Protein AF-A0A812NBB2-F1 (afdb_monomer_lite)

Foldseek 3Di:
DDPPPPPPPDDDDDDADPPQLRVLLVVVCVVPVPLVVVQDPDPVSCVVCVVVVVVSVVNSLVLLQQLLVLLCVVPVVCNVQSVVCNVSVHHDPVCVVSSCVSVVHDDDDDDDPVVVVVVVPVPPDDDDDD

Sequence (130 aa):
MGHNQTSCSQADVLVIPPDGLCGWHCLVASRDVQDFLAVQRTSLGYAKAVDRLRLETHLARTLCKETCDLALERSPHQQEAIERVRCQEFFEMEDLAWIADALQISVRASCDPEALQKVSRVGAENPPRE

Structure (mmCIF, N/CA/C/O backbone):
data_AF-A0A812NBB2-F1
#
_entry.id   AF-A0A812NBB2-F1
#
loop_
_atom_site.group_PDB
_atom_site.id
_atom_site.type_symbol
_atom_site.label_atom_id
_atom_site.label_alt_id
_atom_site.label_comp_id
_atom_site.label_asym_id
_atom_site.label_entity_id
_atom_site.label_seq_id
_atom_site.pdbx_PDB_ins_code
_atom_site.Cartn_x
_atom_site.Cartn_y
_atom_site.Cartn_z
_atom_site.occupancy
_atom_site.B_iso_or_equiv
_atom_site.auth_seq_id
_atom_site.auth_comp_id
_atom_site.auth_asym_id
_atom_site.auth_atom_id
_atom_site.pdbx_PDB_model_num
ATOM 1 N N . MET A 1 1 ? -31.532 -28.374 -18.510 1.00 39.97 1 MET A N 1
ATOM 2 C CA . MET A 1 1 ? -30.633 -28.115 -17.366 1.00 39.97 1 MET A CA 1
ATOM 3 C C . MET A 1 1 ? -29.284 -27.719 -17.945 1.00 39.97 1 MET A C 1
ATOM 5 O O . MET A 1 1 ? -28.554 -28.582 -18.406 1.00 39.97 1 MET A O 1
ATOM 9 N N . GLY A 1 2 ? -29.036 -26.415 -18.089 1.00 40.66 2 GLY A N 1
ATOM 10 C CA . GLY A 1 2 ? -27.797 -25.894 -18.672 1.00 40.66 2 GLY A CA 1
ATOM 11 C C . GLY A 1 2 ? -26.728 -25.788 -17.594 1.00 40.66 2 GLY A C 1
ATOM 12 O O . GLY A 1 2 ? -26.936 -25.110 -16.592 1.00 40.66 2 GLY A O 1
ATOM 13 N N . HIS A 1 3 ? -25.613 -26.488 -17.776 1.00 42.72 3 HIS A N 1
ATOM 14 C CA . HIS A 1 3 ? -24.444 -26.347 -16.921 1.00 42.72 3 HIS A CA 1
ATOM 15 C C . HIS A 1 3 ? -23.794 -24.999 -17.254 1.00 42.72 3 HIS A C 1
ATOM 17 O O . HIS A 1 3 ? -23.141 -24.867 -18.288 1.00 42.72 3 HIS A O 1
ATOM 23 N N . ASN A 1 4 ? -24.002 -23.994 -16.400 1.00 47.06 4 ASN A N 1
ATOM 24 C CA . ASN A 1 4 ? -23.226 -22.759 -16.438 1.00 47.06 4 ASN A CA 1
ATOM 25 C C . ASN A 1 4 ? -21.780 -23.104 -16.075 1.00 47.06 4 ASN A C 1
ATOM 27 O O . ASN A 1 4 ? -21.437 -23.247 -14.903 1.00 47.06 4 ASN A O 1
ATOM 31 N N . GLN A 1 5 ? -20.940 -23.267 -17.094 1.00 44.69 5 GLN A N 1
ATOM 32 C CA . GLN A 1 5 ? -19.495 -23.246 -16.934 1.00 44.69 5 GLN A CA 1
ATOM 33 C C . GLN A 1 5 ? -19.117 -21.822 -16.524 1.00 44.69 5 GLN A C 1
ATOM 35 O O . GLN A 1 5 ? -19.041 -20.922 -17.355 1.00 44.69 5 GLN A O 1
ATOM 40 N N . THR A 1 6 ? -18.928 -21.596 -15.227 1.00 48.97 6 THR A N 1
ATOM 41 C CA . THR A 1 6 ? -18.184 -20.434 -14.745 1.00 48.97 6 THR A CA 1
ATOM 42 C C . THR A 1 6 ? -16.784 -20.535 -15.330 1.00 48.97 6 THR A C 1
ATOM 44 O O . THR A 1 6 ? -16.003 -21.389 -14.905 1.00 48.97 6 THR A O 1
ATOM 47 N N . SER A 1 7 ? -16.477 -19.717 -16.339 1.00 49.09 7 SER A N 1
ATOM 48 C CA . SER A 1 7 ? -15.110 -19.579 -16.825 1.00 49.09 7 SER A CA 1
ATOM 49 C C . SER A 1 7 ? -14.259 -19.146 -15.639 1.00 49.09 7 SER A C 1
ATOM 51 O O . SER A 1 7 ? -14.458 -18.057 -15.100 1.00 49.09 7 SER A O 1
ATOM 53 N N . CYS A 1 8 ? -13.352 -20.012 -15.199 1.00 50.69 8 CYS A N 1
ATOM 54 C CA . CYS A 1 8 ? -12.318 -19.623 -14.260 1.00 50.69 8 CYS A CA 1
ATOM 55 C C . CYS A 1 8 ? -11.457 -18.592 -14.994 1.00 50.69 8 CYS A C 1
ATOM 57 O O . CYS A 1 8 ? -10.688 -18.946 -15.886 1.00 50.69 8 CYS A O 1
ATOM 59 N N . SER A 1 9 ? -11.687 -17.310 -14.715 1.00 60.00 9 SER A N 1
ATOM 60 C CA . SER A 1 9 ? -10.856 -16.220 -15.208 1.00 60.00 9 SER A CA 1
ATOM 61 C C . SER A 1 9 ? -9.420 -16.514 -14.787 1.00 60.00 9 SER A C 1
ATOM 63 O O . SER A 1 9 ? -9.146 -16.668 -13.596 1.00 60.00 9 SER A O 1
ATOM 65 N N . GLN A 1 10 ? -8.533 -16.666 -15.768 1.00 63.22 10 GLN A N 1
ATOM 66 C CA . GLN A 1 10 ? -7.112 -16.892 -15.544 1.00 63.22 10 GLN A CA 1
ATOM 67 C C . GLN A 1 10 ? -6.575 -15.752 -14.672 1.00 63.22 10 GLN A C 1
ATOM 69 O O . GLN A 1 10 ? -6.729 -14.585 -15.018 1.00 63.22 10 GLN A O 1
ATOM 74 N N . ALA A 1 11 ? -6.021 -16.089 -13.507 1.00 68.12 11 ALA A N 1
ATOM 75 C CA . ALA A 1 11 ? -5.417 -15.103 -12.626 1.00 68.12 11 ALA A CA 1
ATOM 76 C C . ALA A 1 11 ? -4.041 -14.720 -13.180 1.00 68.12 11 ALA A C 1
ATOM 78 O O . ALA A 1 11 ? -3.189 -15.592 -13.370 1.00 68.12 11 ALA A O 1
ATOM 79 N N . ASP A 1 12 ? -3.826 -13.431 -13.428 1.00 77.81 12 ASP A N 1
ATOM 80 C CA . ASP A 1 12 ? -2.503 -12.913 -13.758 1.00 77.81 12 ASP A CA 1
ATOM 81 C C . ASP A 1 12 ? -1.611 -12.964 -12.513 1.00 77.81 12 ASP A C 1
ATOM 83 O O . ASP A 1 12 ? -1.974 -12.479 -11.439 1.00 77.81 12 ASP A O 1
ATOM 87 N N . VAL A 1 13 ? -0.431 -13.571 -12.651 1.00 84.00 13 VAL A N 1
ATOM 88 C CA . VAL A 1 13 ? 0.568 -13.630 -11.579 1.00 84.00 13 VAL A CA 1
ATOM 89 C C . VAL A 1 13 ? 1.547 -12.479 -11.768 1.00 84.00 13 VAL A C 1
ATOM 91 O O . VAL A 1 13 ? 2.273 -12.425 -12.760 1.00 84.00 13 VAL A O 1
ATOM 94 N N . LEU A 1 14 ? 1.579 -11.567 -10.797 1.00 86.56 14 LEU A N 1
ATOM 95 C CA . LEU A 1 14 ? 2.471 -10.410 -10.794 1.00 86.56 14 LEU A CA 1
ATOM 96 C C . LEU A 1 14 ? 3.632 -10.632 -9.826 1.00 86.56 14 LEU A C 1
ATOM 98 O O . LEU A 1 14 ? 3.438 -11.065 -8.692 1.00 86.56 14 LEU A O 1
ATOM 102 N N . VAL A 1 15 ? 4.843 -10.286 -10.263 1.00 88.81 15 VAL A N 1
ATOM 103 C CA . VAL A 1 15 ? 6.028 -10.272 -9.398 1.00 88.81 15 VAL A CA 1
ATOM 104 C C . VAL A 1 15 ? 6.217 -8.863 -8.853 1.00 88.81 15 VAL A C 1
ATOM 106 O O . VAL A 1 15 ? 6.467 -7.925 -9.611 1.00 88.81 15 VAL A O 1
ATOM 109 N N . ILE A 1 16 ? 6.116 -8.730 -7.533 1.00 89.56 16 ILE A N 1
ATOM 110 C CA . ILE A 1 16 ? 6.292 -7.468 -6.813 1.00 89.56 16 ILE A CA 1
ATOM 111 C C . ILE A 1 16 ? 7.697 -7.435 -6.191 1.00 89.56 16 ILE A C 1
ATOM 113 O O . ILE A 1 16 ? 8.116 -8.432 -5.596 1.00 89.56 16 ILE A O 1
ATOM 117 N N . PRO A 1 17 ? 8.456 -6.332 -6.327 1.00 86.12 17 PRO A N 1
ATOM 118 C CA . PRO A 1 17 ? 9.784 -6.227 -5.731 1.00 86.12 17 PRO A CA 1
ATOM 119 C C . PRO A 1 17 ? 9.711 -6.250 -4.192 1.00 86.12 17 PRO A C 1
ATOM 121 O O . PRO A 1 17 ? 8.841 -5.594 -3.625 1.00 86.12 17 PRO A O 1
ATOM 124 N N . PRO A 1 18 ? 10.627 -6.949 -3.495 1.00 88.00 18 PRO A N 1
ATOM 125 C CA . PRO A 1 18 ? 10.673 -6.990 -2.032 1.00 88.00 18 PRO A CA 1
ATOM 126 C C . PRO A 1 18 ? 11.394 -5.752 -1.464 1.00 88.00 18 PRO A C 1
ATOM 128 O O . PRO A 1 18 ? 12.432 -5.864 -0.821 1.00 88.00 18 PRO A O 1
ATOM 131 N N . ASP A 1 19 ? 10.876 -4.557 -1.745 1.00 88.62 19 ASP A N 1
ATOM 132 C CA . ASP A 1 19 ? 11.504 -3.263 -1.427 1.00 88.62 19 ASP A CA 1
ATOM 133 C C . ASP A 1 19 ? 11.055 -2.650 -0.085 1.00 88.62 19 ASP A C 1
ATOM 135 O O . ASP A 1 19 ? 11.341 -1.489 0.197 1.00 88.62 19 ASP A O 1
ATOM 139 N N . GLY A 1 20 ? 10.342 -3.421 0.738 1.00 88.19 20 GLY A N 1
ATOM 140 C CA . GLY A 1 20 ? 9.716 -2.950 1.977 1.00 88.19 20 GLY A CA 1
ATOM 141 C C . GLY A 1 20 ? 8.329 -2.333 1.776 1.00 88.19 20 GLY A C 1
ATOM 142 O O . GLY A 1 20 ? 7.564 -2.274 2.725 1.00 88.19 20 GLY A O 1
ATOM 143 N N . LEU A 1 21 ? 7.941 -1.972 0.550 1.00 94.94 21 LEU A N 1
ATOM 144 C CA . LEU A 1 21 ? 6.595 -1.484 0.221 1.00 94.94 21 LEU A CA 1
ATOM 145 C C . LEU A 1 21 ? 5.769 -2.526 -0.544 1.00 94.94 21 LEU A C 1
ATOM 147 O O . LEU A 1 21 ? 4.660 -2.233 -0.989 1.00 94.94 21 LEU A O 1
ATOM 151 N N . CYS A 1 22 ? 6.283 -3.750 -0.692 1.00 93.00 22 CYS A N 1
ATOM 152 C CA . CYS A 1 22 ? 5.695 -4.797 -1.525 1.00 93.00 22 CYS A CA 1
ATOM 153 C C . CYS A 1 22 ? 4.208 -5.054 -1.234 1.00 93.00 22 CYS A C 1
ATOM 155 O O . CYS A 1 22 ? 3.421 -5.176 -2.168 1.00 93.00 22 CYS A O 1
ATOM 157 N N . GLY A 1 23 ? 3.794 -5.056 0.036 1.00 95.00 23 GLY A N 1
ATOM 158 C CA . GLY A 1 23 ? 2.387 -5.204 0.413 1.00 95.00 23 GLY A CA 1
ATOM 159 C C . GLY A 1 23 ? 1.496 -4.092 -0.154 1.00 95.00 23 GLY A C 1
ATOM 160 O O . GLY A 1 23 ? 0.429 -4.366 -0.702 1.00 95.00 23 GLY A O 1
ATOM 161 N N . TRP A 1 24 ? 1.952 -2.841 -0.100 1.00 96.75 24 TRP A N 1
ATOM 162 C CA . TRP A 1 24 ? 1.230 -1.699 -0.665 1.00 96.75 24 TRP A CA 1
ATOM 163 C C . TRP A 1 24 ? 1.262 -1.691 -2.188 1.00 96.75 24 TRP A C 1
ATOM 165 O O . TRP A 1 24 ? 0.239 -1.410 -2.808 1.00 96.75 24 TRP A O 1
ATOM 175 N N . HIS A 1 25 ? 2.386 -2.070 -2.800 1.00 95.62 25 HIS A N 1
ATOM 176 C CA . HIS A 1 25 ? 2.478 -2.243 -4.251 1.00 95.62 25 HIS A CA 1
ATOM 177 C C . HIS A 1 25 ? 1.470 -3.277 -4.758 1.00 95.62 25 HIS A C 1
ATOM 179 O O . HIS A 1 25 ? 0.813 -3.020 -5.763 1.00 95.62 25 HIS A O 1
ATOM 185 N N . CYS A 1 26 ? 1.267 -4.395 -4.045 1.00 94.44 26 CYS A N 1
ATOM 186 C CA . CYS A 1 26 ? 0.210 -5.365 -4.364 1.00 94.44 26 CYS A CA 1
ATOM 187 C C . CYS A 1 26 ? -1.182 -4.712 -4.377 1.00 94.44 26 CYS A C 1
ATOM 189 O O . CYS A 1 26 ? -1.984 -4.959 -5.278 1.00 94.44 26 CYS A O 1
ATOM 191 N N . LEU A 1 27 ? -1.479 -3.884 -3.371 1.00 95.19 27 LEU A N 1
ATOM 192 C CA . LEU A 1 27 ? -2.780 -3.227 -3.227 1.00 95.19 27 LEU A CA 1
ATOM 193 C C . LEU A 1 27 ? -2.995 -2.106 -4.252 1.00 95.19 27 LEU A C 1
ATOM 195 O O . LEU A 1 27 ? -4.123 -1.901 -4.690 1.00 95.19 27 LEU A O 1
ATOM 199 N N . VAL A 1 28 ? -1.940 -1.403 -4.666 1.00 94.62 28 VAL A N 1
ATOM 200 C CA . VAL A 1 28 ? -2.002 -0.431 -5.768 1.00 94.62 28 VAL A CA 1
ATOM 201 C C . VAL A 1 28 ? -2.200 -1.157 -7.099 1.00 94.62 28 VAL A C 1
ATOM 203 O O . VAL A 1 28 ? -3.108 -0.812 -7.852 1.00 94.62 28 VAL A O 1
ATOM 206 N N . ALA A 1 29 ? -1.411 -2.203 -7.363 1.00 93.00 29 ALA A N 1
ATOM 207 C CA . ALA A 1 29 ? -1.488 -2.984 -8.595 1.00 93.00 29 ALA A CA 1
ATOM 208 C C . ALA A 1 29 ? -2.858 -3.649 -8.788 1.00 93.00 29 ALA A C 1
ATOM 210 O O . ALA A 1 29 ? -3.323 -3.772 -9.914 1.00 93.00 29 ALA A O 1
ATOM 211 N N . SER A 1 30 ? -3.539 -4.046 -7.707 1.00 91.31 30 SER A N 1
ATOM 212 C CA . SER A 1 30 ? -4.877 -4.646 -7.808 1.00 91.31 30 SER A CA 1
ATOM 213 C C . SER A 1 30 ? -5.957 -3.668 -8.289 1.00 91.31 30 SER A C 1
ATOM 215 O O . SER A 1 30 ? -6.989 -4.113 -8.790 1.00 91.31 30 SER A O 1
ATOM 217 N N . ARG A 1 31 ? -5.725 -2.350 -8.178 1.00 89.88 31 ARG A N 1
ATOM 218 C CA . ARG A 1 31 ? -6.636 -1.308 -8.685 1.00 89.88 31 ARG A CA 1
ATOM 219 C C . ARG A 1 31 ? -6.486 -1.086 -10.189 1.00 89.88 31 ARG A C 1
ATOM 221 O O . ARG A 1 31 ? -7.474 -0.774 -10.845 1.00 89.88 31 ARG A O 1
ATOM 228 N N . ASP A 1 32 ? -5.275 -1.255 -10.718 1.00 88.94 32 ASP A N 1
ATOM 229 C CA . ASP A 1 32 ? -4.985 -1.179 -12.150 1.00 88.94 32 ASP A CA 1
ATOM 230 C C . ASP A 1 32 ? -3.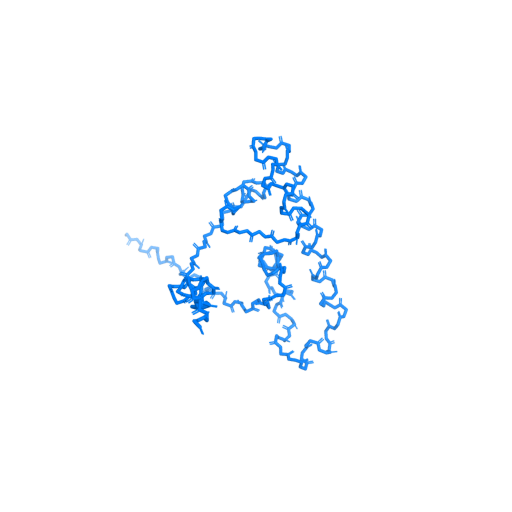816 -2.106 -12.525 1.00 88.94 32 ASP A C 1
ATOM 232 O O . ASP A 1 32 ? -2.638 -1.735 -12.535 1.00 88.94 32 ASP A O 1
ATOM 236 N N . VAL A 1 33 ? -4.163 -3.357 -12.830 1.00 89.56 33 VAL A N 1
ATOM 237 C CA . VAL A 1 33 ? -3.188 -4.404 -13.167 1.00 89.56 33 VAL A CA 1
ATOM 238 C C . VAL A 1 33 ? -2.463 -4.089 -14.476 1.00 89.56 33 VAL A C 1
ATOM 240 O O . VAL A 1 33 ? -1.274 -4.380 -14.609 1.00 89.56 33 VAL A O 1
ATOM 243 N N . GLN A 1 34 ? -3.156 -3.487 -15.446 1.00 88.62 34 GLN A N 1
ATOM 244 C CA . GLN A 1 34 ? -2.586 -3.201 -16.764 1.00 88.62 34 GLN A CA 1
ATOM 245 C C . GLN A 1 34 ? -1.525 -2.104 -16.671 1.00 88.62 34 GLN A C 1
ATOM 247 O O . GLN A 1 34 ? -0.444 -2.223 -17.251 1.00 88.62 34 GLN A O 1
ATOM 252 N N . ASP A 1 35 ? -1.803 -1.073 -15.876 1.00 87.19 35 ASP A N 1
ATOM 253 C CA . ASP A 1 35 ? -0.871 0.009 -15.580 1.00 87.19 35 ASP A CA 1
ATOM 254 C C . ASP A 1 35 ? 0.394 -0.514 -14.872 1.00 87.19 35 ASP A C 1
ATOM 256 O O . ASP A 1 35 ? 1.516 -0.119 -15.214 1.00 87.19 35 ASP A O 1
ATOM 260 N N . PHE A 1 36 ? 0.243 -1.483 -13.962 1.00 88.19 36 PHE A N 1
ATOM 261 C CA . PHE A 1 36 ? 1.374 -2.137 -13.299 1.00 88.19 36 PHE A CA 1
ATOM 262 C C . PHE A 1 36 ? 2.201 -3.028 -14.246 1.00 88.19 36 PHE A C 1
ATOM 264 O O . PHE A 1 36 ? 3.434 -3.057 -14.154 1.00 88.19 36 PHE A O 1
ATOM 271 N N . LEU A 1 37 ? 1.550 -3.747 -15.167 1.00 88.81 37 LEU A N 1
ATOM 272 C CA . LEU A 1 37 ? 2.193 -4.623 -16.159 1.00 88.81 37 LEU A CA 1
ATOM 273 C C . LEU A 1 37 ? 2.991 -3.861 -17.225 1.00 88.81 37 LEU A C 1
ATOM 275 O O . LEU A 1 37 ? 3.907 -4.427 -17.824 1.00 88.81 37 LEU A O 1
ATOM 279 N N . ALA A 1 38 ? 2.689 -2.579 -17.444 1.00 87.94 38 ALA A N 1
ATOM 280 C CA . ALA A 1 38 ? 3.405 -1.740 -18.403 1.00 87.94 38 ALA A CA 1
ATOM 281 C C . ALA A 1 38 ? 4.901 -1.572 -18.063 1.00 87.94 38 ALA A C 1
ATOM 283 O O . ALA A 1 38 ? 5.716 -1.284 -18.944 1.00 87.94 38 ALA A O 1
ATOM 284 N N . VAL A 1 39 ? 5.285 -1.770 -16.797 1.00 88.50 39 VAL A N 1
ATOM 285 C CA . VAL A 1 39 ? 6.683 -1.725 -16.359 1.00 88.50 39 VAL A CA 1
ATOM 286 C C . VAL A 1 39 ? 7.293 -3.122 -16.399 1.00 88.50 39 VAL A C 1
ATOM 288 O O . VAL A 1 39 ? 6.945 -4.009 -15.620 1.00 88.50 39 VAL A O 1
ATOM 291 N N . GLN A 1 40 ? 8.295 -3.303 -17.258 1.00 88.94 40 GLN A N 1
ATOM 292 C CA . GLN A 1 40 ? 9.075 -4.535 -17.285 1.00 88.94 40 GLN A CA 1
ATOM 293 C C . GLN A 1 40 ? 9.877 -4.680 -15.978 1.00 88.94 40 GLN A C 1
ATOM 295 O O . GLN A 1 40 ? 10.812 -3.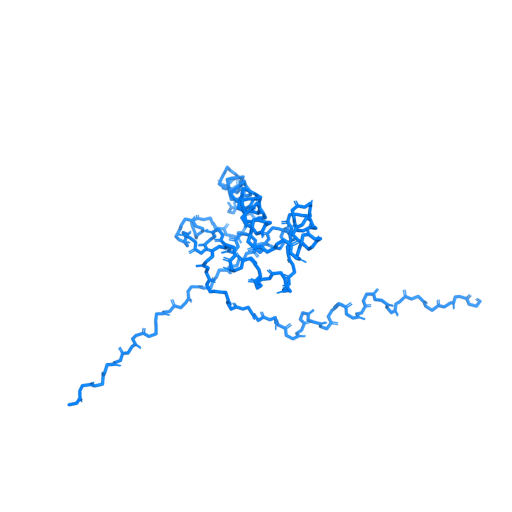918 -15.729 1.00 88.94 40 GLN A O 1
ATOM 300 N N . ARG A 1 41 ? 9.552 -5.691 -15.162 1.00 89.12 41 ARG A N 1
ATOM 301 C CA . ARG A 1 41 ? 10.160 -5.956 -13.841 1.00 89.12 41 ARG A CA 1
ATOM 302 C C . ARG A 1 41 ? 11.559 -6.592 -13.940 1.00 89.12 41 ARG A C 1
ATOM 304 O O . ARG A 1 41 ? 11.818 -7.678 -13.437 1.00 89.12 41 ARG A O 1
ATOM 311 N N . THR A 1 42 ? 12.463 -5.914 -14.646 1.00 88.44 42 THR A N 1
ATOM 312 C CA . THR A 1 42 ? 13.881 -6.275 -14.832 1.00 88.44 42 THR A CA 1
ATOM 313 C C . THR A 1 42 ? 14.755 -5.055 -14.556 1.00 88.44 42 THR A C 1
ATOM 315 O O . THR A 1 42 ? 14.276 -3.928 -14.657 1.00 88.44 42 THR A O 1
ATOM 318 N N . SER A 1 43 ? 16.051 -5.239 -14.289 1.00 86.75 43 SER A N 1
ATOM 319 C CA . SER A 1 43 ? 16.968 -4.115 -14.035 1.00 86.75 43 SER A CA 1
ATOM 320 C C . SER A 1 43 ? 16.971 -3.074 -15.165 1.00 86.75 43 SER A C 1
ATOM 322 O O . SER A 1 43 ? 16.953 -1.874 -14.900 1.00 86.75 43 SER A O 1
ATOM 324 N N . LEU A 1 44 ? 16.935 -3.516 -16.430 1.00 89.56 44 LEU A N 1
ATOM 325 C CA . LEU A 1 44 ? 16.864 -2.614 -17.584 1.00 89.56 44 LEU A CA 1
ATOM 326 C C . LEU A 1 44 ? 15.493 -1.939 -17.710 1.00 89.56 44 LEU A C 1
ATOM 328 O O . LEU A 1 44 ? 15.420 -0.758 -18.044 1.00 89.56 44 LEU A O 1
ATOM 332 N N . GLY A 1 45 ? 14.411 -2.675 -17.450 1.00 88.88 45 GLY A N 1
ATOM 333 C CA . GLY A 1 45 ? 13.060 -2.119 -17.457 1.00 88.88 45 GLY A CA 1
ATOM 334 C C . GLY A 1 45 ? 12.884 -1.026 -16.404 1.00 88.88 45 GLY A C 1
ATOM 335 O O . GLY A 1 45 ? 12.374 0.047 -16.714 1.00 88.88 45 GLY A O 1
ATOM 336 N N . TYR A 1 46 ? 13.425 -1.236 -15.203 1.00 89.75 46 TYR A N 1
ATOM 337 C CA . TYR A 1 46 ? 13.438 -0.233 -14.141 1.00 89.75 46 TYR A CA 1
ATOM 338 C C . TYR A 1 46 ? 14.221 1.023 -14.516 1.00 89.75 46 TYR A C 1
ATOM 340 O O . TYR A 1 46 ? 13.728 2.131 -14.314 1.00 89.75 46 TYR A O 1
ATOM 348 N N . ALA A 1 47 ? 15.390 0.870 -15.143 1.00 90.25 47 ALA A N 1
ATOM 349 C CA . ALA A 1 47 ? 16.173 2.009 -15.619 1.00 90.25 47 ALA A CA 1
ATOM 350 C C . ALA A 1 47 ? 15.433 2.850 -16.679 1.00 90.25 47 ALA A C 1
ATOM 352 O O . ALA A 1 47 ? 15.669 4.051 -16.782 1.00 90.25 47 ALA A O 1
ATOM 353 N N . LYS A 1 48 ? 14.523 2.243 -17.453 1.00 92.38 48 LYS A N 1
ATOM 354 C CA . LYS A 1 48 ? 13.697 2.939 -18.455 1.00 92.38 48 LYS A CA 1
ATOM 355 C C . LYS A 1 48 ? 12.425 3.564 -17.877 1.00 92.38 48 LYS A C 1
ATOM 357 O O . LYS A 1 48 ? 11.869 4.463 -18.496 1.00 92.38 48 LYS A O 1
ATOM 362 N N . ALA A 1 49 ? 11.967 3.097 -16.718 1.00 91.50 49 ALA A N 1
ATOM 363 C CA . ALA A 1 49 ? 10.675 3.446 -16.133 1.00 91.50 49 ALA A CA 1
ATOM 364 C C . ALA A 1 49 ? 10.802 4.256 -14.829 1.00 91.50 49 ALA A C 1
ATOM 366 O O . ALA A 1 49 ? 9.918 4.195 -13.981 1.00 91.50 49 ALA A O 1
ATOM 367 N N . VAL A 1 50 ? 11.890 5.011 -14.643 1.00 92.69 50 VAL A N 1
ATOM 368 C CA . VAL A 1 50 ? 12.214 5.691 -13.371 1.00 92.69 50 VAL A CA 1
ATOM 369 C C . VAL A 1 50 ? 11.066 6.556 -12.846 1.00 92.69 50 VAL A C 1
ATOM 371 O O . VAL A 1 50 ? 10.709 6.446 -11.675 1.00 92.69 50 VAL A O 1
ATOM 374 N N . ASP A 1 51 ? 10.463 7.391 -13.691 1.00 92.94 51 ASP A N 1
ATOM 375 C CA . ASP A 1 51 ? 9.371 8.274 -13.259 1.00 92.94 51 ASP A CA 1
ATOM 376 C C . ASP A 1 51 ? 8.114 7.493 -12.888 1.00 92.94 51 ASP A C 1
ATOM 378 O O . ASP A 1 51 ? 7.412 7.840 -11.938 1.00 92.94 51 ASP A O 1
ATOM 382 N N . ARG A 1 52 ? 7.874 6.379 -13.580 1.00 91.62 52 ARG A N 1
ATOM 383 C CA . ARG A 1 52 ? 6.773 5.484 -13.255 1.00 91.62 52 ARG A CA 1
ATOM 384 C C . ARG A 1 52 ? 7.002 4.766 -11.930 1.00 91.62 52 ARG A C 1
ATOM 386 O O . ARG A 1 52 ? 6.092 4.724 -11.114 1.00 91.62 52 ARG A O 1
ATOM 393 N N . LEU A 1 53 ? 8.213 4.282 -11.670 1.00 92.19 53 LEU A N 1
ATOM 394 C CA . LEU A 1 53 ? 8.562 3.678 -10.383 1.00 92.19 53 LEU A CA 1
ATOM 395 C C . LEU A 1 53 ? 8.423 4.682 -9.231 1.00 92.19 53 LEU A C 1
ATOM 397 O O . LEU A 1 53 ? 7.908 4.337 -8.174 1.00 92.19 53 LEU A O 1
ATOM 401 N N . ARG A 1 54 ? 8.817 5.945 -9.442 1.00 93.38 54 ARG A N 1
ATOM 402 C CA . ARG A 1 54 ? 8.593 7.018 -8.458 1.00 93.38 54 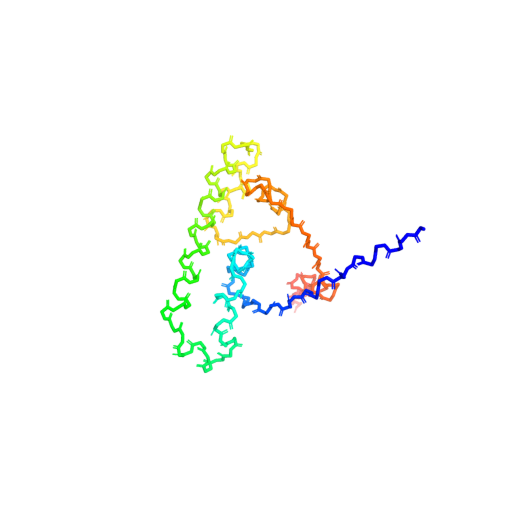ARG A CA 1
ATOM 403 C C . ARG A 1 54 ? 7.109 7.232 -8.177 1.00 93.38 54 ARG A C 1
ATOM 405 O O . ARG A 1 54 ? 6.739 7.413 -7.019 1.00 93.38 54 ARG A O 1
ATOM 412 N N . LEU A 1 55 ? 6.274 7.208 -9.217 1.00 93.50 55 LEU A N 1
ATOM 413 C CA . LEU A 1 55 ? 4.824 7.293 -9.069 1.00 93.50 55 LEU A CA 1
ATOM 414 C C . LEU A 1 55 ? 4.271 6.084 -8.302 1.00 93.50 55 LEU A C 1
ATOM 416 O O . LEU A 1 55 ? 3.500 6.285 -7.373 1.00 93.50 55 LEU A O 1
ATOM 420 N N . GLU A 1 56 ? 4.697 4.860 -8.622 1.00 93.56 56 GLU A N 1
ATOM 421 C CA . GLU A 1 56 ? 4.299 3.645 -7.892 1.00 93.56 56 GLU A CA 1
ATOM 422 C C . GLU A 1 56 ? 4.646 3.749 -6.399 1.00 93.56 56 GLU A C 1
ATOM 424 O O . GLU A 1 56 ? 3.776 3.566 -5.549 1.00 93.56 56 GLU A O 1
ATOM 429 N N . THR A 1 57 ? 5.879 4.144 -6.060 1.00 94.81 57 THR A N 1
ATOM 430 C CA . THR A 1 57 ? 6.288 4.391 -4.666 1.00 94.81 57 THR A CA 1
ATOM 431 C C . THR A 1 57 ? 5.443 5.476 -4.000 1.00 94.81 57 THR A C 1
ATOM 433 O O . THR A 1 57 ? 5.058 5.334 -2.839 1.00 94.81 57 THR A O 1
ATOM 436 N N . HIS A 1 58 ? 5.148 6.568 -4.708 1.00 96.38 58 HIS A N 1
ATOM 437 C CA . HIS A 1 58 ? 4.308 7.635 -4.173 1.00 96.38 58 HIS A CA 1
ATOM 438 C C . HIS A 1 58 ? 2.889 7.137 -3.877 1.00 96.38 58 HIS A C 1
ATOM 440 O O . HIS A 1 58 ? 2.383 7.369 -2.782 1.00 96.38 58 HIS A O 1
ATOM 446 N N . LEU A 1 59 ? 2.275 6.408 -4.810 1.00 96.06 59 LEU A N 1
ATOM 447 C CA . LEU A 1 59 ? 0.942 5.831 -4.642 1.00 96.06 59 LEU A CA 1
ATOM 448 C C . LEU A 1 59 ? 0.899 4.830 -3.484 1.00 96.06 59 LEU A C 1
ATOM 450 O O . LEU A 1 59 ? -0.038 4.872 -2.694 1.00 96.06 59 LEU A O 1
ATOM 454 N N . ALA A 1 60 ? 1.921 3.982 -3.338 1.00 96.75 60 ALA A N 1
ATOM 455 C CA . ALA A 1 60 ? 2.026 3.034 -2.231 1.00 96.75 60 ALA A CA 1
ATOM 456 C C . ALA A 1 60 ? 2.061 3.739 -0.863 1.00 96.75 60 ALA A C 1
ATOM 458 O O . ALA A 1 60 ? 1.323 3.370 0.050 1.00 96.75 60 ALA A O 1
ATOM 459 N N . ARG A 1 61 ? 2.864 4.801 -0.729 1.00 97.56 61 ARG A N 1
ATOM 460 C CA . ARG A 1 61 ? 2.950 5.597 0.508 1.00 97.56 61 ARG A CA 1
ATOM 461 C C . ARG A 1 61 ? 1.672 6.364 0.813 1.00 97.56 61 ARG A C 1
ATOM 463 O O . ARG A 1 61 ? 1.230 6.392 1.959 1.00 97.56 61 ARG A O 1
ATOM 470 N N . THR A 1 62 ? 1.073 6.972 -0.207 1.00 97.94 62 THR A N 1
ATOM 471 C CA . THR A 1 62 ? -0.213 7.661 -0.070 1.00 97.94 62 THR A CA 1
ATOM 472 C C . THR A 1 62 ? -1.288 6.677 0.382 1.00 97.94 62 THR A C 1
ATOM 474 O O . THR A 1 62 ? -1.983 6.951 1.357 1.00 97.94 62 THR A O 1
ATOM 477 N N . LEU A 1 63 ? -1.346 5.491 -0.231 1.00 97.88 63 LEU A N 1
ATOM 478 C CA . LEU A 1 63 ? -2.275 4.437 0.160 1.00 97.88 63 LEU A CA 1
ATOM 479 C C . LEU A 1 63 ? -2.050 3.976 1.603 1.00 97.88 63 LEU A C 1
ATOM 481 O O . LEU A 1 63 ? -3.024 3.834 2.337 1.00 97.88 63 LEU A O 1
ATOM 485 N N . CYS A 1 64 ? -0.799 3.773 2.025 1.00 98.19 64 CYS A N 1
ATOM 486 C CA . CYS A 1 64 ? -0.465 3.448 3.414 1.00 98.19 64 CYS A CA 1
ATOM 487 C C . CYS A 1 64 ? -1.060 4.484 4.377 1.00 98.19 64 CYS A C 1
ATOM 489 O O . CYS A 1 64 ? -1.809 4.135 5.292 1.00 98.19 64 CYS A O 1
ATOM 491 N N . LYS A 1 65 ? -0.778 5.768 4.129 1.00 98.00 65 LYS A N 1
ATOM 492 C CA . LYS A 1 65 ? -1.247 6.869 4.971 1.00 98.00 65 LYS A CA 1
ATOM 493 C C . LYS A 1 65 ? -2.775 6.919 5.045 1.00 98.00 65 LYS A C 1
ATOM 495 O O . LYS A 1 65 ? -3.317 6.892 6.147 1.00 98.00 65 LYS A O 1
ATOM 500 N N . GLU A 1 66 ? -3.444 6.931 3.893 1.00 97.94 66 GLU A N 1
ATOM 501 C CA . GLU A 1 66 ? -4.909 6.978 3.795 1.00 97.94 66 GLU A CA 1
ATOM 502 C C . GLU A 1 66 ? -5.561 5.772 4.477 1.00 97.94 66 GLU A C 1
ATOM 504 O O . GLU A 1 66 ? -6.536 5.919 5.209 1.00 97.94 66 GLU A O 1
ATOM 509 N N . THR A 1 67 ? -4.998 4.577 4.285 1.00 98.12 67 THR A N 1
ATOM 510 C CA . THR A 1 67 ? -5.494 3.352 4.923 1.00 98.12 67 THR A CA 1
ATOM 511 C C . THR A 1 67 ? -5.376 3.443 6.438 1.00 98.12 67 THR A C 1
ATOM 513 O O . THR A 1 67 ? -6.322 3.098 7.140 1.00 98.12 67 THR A O 1
ATOM 516 N N . CYS A 1 68 ? -4.248 3.937 6.954 1.00 98.12 68 CYS A N 1
ATOM 517 C CA . CYS A 1 68 ? -4.058 4.116 8.390 1.00 98.12 68 CYS A CA 1
ATOM 518 C C . CYS A 1 68 ? -5.008 5.178 8.962 1.00 98.12 68 CYS A C 1
ATOM 520 O O . CYS A 1 68 ? -5.562 4.969 10.035 1.00 98.12 68 CYS A O 1
ATOM 522 N N . ASP A 1 69 ? -5.213 6.300 8.259 1.00 97.62 69 ASP A N 1
ATOM 523 C CA . ASP A 1 69 ? -6.175 7.338 8.667 1.00 97.62 69 ASP A CA 1
ATOM 524 C C . ASP A 1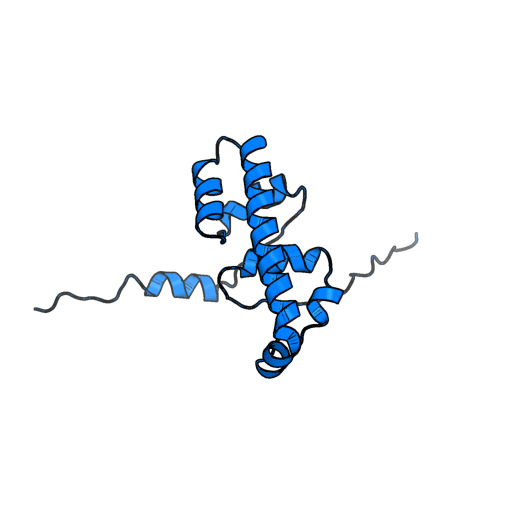 69 ? -7.593 6.747 8.786 1.00 97.62 69 ASP A C 1
ATOM 526 O O . ASP A 1 69 ? -8.222 6.849 9.839 1.00 97.62 69 ASP A O 1
ATOM 530 N N . LEU A 1 70 ? -8.048 6.018 7.761 1.00 97.31 70 LEU A N 1
ATOM 531 C CA . LEU A 1 70 ? -9.347 5.334 7.768 1.00 97.31 70 LEU A CA 1
ATOM 532 C C . LEU A 1 70 ? -9.446 4.257 8.858 1.00 97.31 70 LEU A C 1
ATOM 534 O O . LEU A 1 70 ? -10.497 4.083 9.478 1.00 97.31 70 LEU A O 1
ATOM 538 N N . ALA A 1 71 ? -8.368 3.508 9.087 1.00 97.44 71 ALA A N 1
ATOM 539 C CA . ALA A 1 71 ? -8.338 2.450 10.086 1.00 97.44 71 ALA A CA 1
ATOM 540 C C . ALA A 1 71 ? -8.439 3.004 11.512 1.00 97.44 71 ALA A C 1
ATOM 542 O O . ALA A 1 71 ? -9.136 2.410 12.331 1.00 97.44 71 ALA A O 1
ATOM 543 N N . LEU A 1 72 ? -7.809 4.146 11.816 1.00 96.75 72 LEU A N 1
ATOM 544 C CA . LEU A 1 72 ? -7.913 4.782 13.136 1.00 96.75 72 LEU A CA 1
ATOM 545 C C . LEU A 1 72 ? -9.340 5.246 13.447 1.00 96.75 72 LEU A C 1
ATOM 547 O O . LEU A 1 72 ? -9.768 5.166 14.598 1.00 96.75 72 LEU A O 1
ATOM 551 N N . GLU A 1 73 ? -10.088 5.683 12.433 1.00 94.00 73 GLU A N 1
ATOM 552 C CA . GLU A 1 73 ? -11.495 6.065 12.589 1.00 94.00 73 GLU A CA 1
ATOM 553 C C . GLU A 1 73 ? -12.398 4.856 12.882 1.00 94.00 73 GLU A C 1
ATOM 555 O O . GLU A 1 73 ? -13.341 4.956 13.667 1.00 94.00 73 GLU A O 1
ATOM 560 N N . ARG A 1 74 ? -12.119 3.704 12.258 1.00 92.69 74 ARG A N 1
ATOM 561 C CA . ARG A 1 74 ? -12.981 2.507 12.318 1.00 92.69 74 ARG A CA 1
ATOM 562 C C . ARG A 1 74 ? -12.606 1.523 13.419 1.00 92.69 74 ARG A C 1
ATOM 564 O O . ARG A 1 74 ? -13.478 0.893 14.011 1.00 92.69 74 ARG A O 1
ATOM 571 N N . SER A 1 75 ? -11.313 1.393 13.693 1.00 91.81 75 SER A N 1
ATOM 572 C CA . SER A 1 75 ? -10.726 0.381 14.572 1.00 91.81 75 SER A CA 1
ATOM 573 C C . SER A 1 75 ? -9.758 1.009 15.582 1.00 91.81 75 SER A C 1
ATOM 575 O O . SER A 1 75 ? -8.586 0.636 15.635 1.00 91.81 75 SER A O 1
ATOM 577 N N . PRO A 1 76 ? -10.233 1.915 16.460 1.00 88.62 76 PRO A N 1
ATOM 578 C CA . PRO A 1 76 ? -9.372 2.607 17.425 1.00 88.62 76 PRO A CA 1
ATOM 579 C C . PRO A 1 76 ? -8.685 1.652 18.416 1.00 88.62 76 PRO A C 1
ATOM 581 O O . PRO A 1 76 ? -7.636 1.966 18.967 1.00 88.62 76 PRO A O 1
ATOM 584 N N . HIS A 1 77 ? -9.233 0.450 18.616 1.00 93.38 77 HIS A N 1
ATOM 585 C CA . HIS A 1 77 ? -8.631 -0.593 19.449 1.00 93.38 77 HIS A CA 1
ATOM 586 C C . HIS A 1 77 ? -7.310 -1.150 18.887 1.00 93.38 77 HIS A C 1
ATOM 588 O O . HIS A 1 77 ? -6.570 -1.789 19.627 1.00 93.38 77 HIS A O 1
ATOM 594 N N . GLN A 1 78 ? -7.001 -0.905 17.609 1.00 94.75 78 GLN A N 1
ATOM 595 C CA . GLN A 1 78 ? -5.762 -1.341 16.953 1.00 94.75 78 GLN A CA 1
ATOM 596 C C . GLN A 1 78 ? -4.769 -0.192 16.752 1.00 94.75 78 GLN A C 1
ATOM 598 O O . GLN A 1 78 ? -3.844 -0.314 15.954 1.00 94.75 78 GLN A O 1
ATOM 603 N N . GLN A 1 79 ? -4.947 0.931 17.459 1.00 96.44 79 GLN A N 1
ATOM 604 C CA . GLN A 1 79 ? -4.157 2.148 17.264 1.00 96.44 79 GLN A CA 1
ATOM 605 C C . GLN A 1 79 ? -2.643 1.897 17.273 1.00 96.44 79 GLN A C 1
ATOM 607 O O . GLN A 1 79 ? -1.945 2.437 16.424 1.00 96.44 79 GLN A O 1
ATOM 612 N N . GLU A 1 80 ? -2.131 1.060 18.178 1.00 96.88 80 GLU A N 1
ATOM 613 C CA . GLU A 1 80 ? -0.697 0.745 18.235 1.00 96.88 80 GLU A CA 1
ATOM 614 C C . GLU A 1 80 ? -0.200 0.049 16.957 1.00 96.88 80 GLU A C 1
ATOM 616 O O . GLU A 1 80 ? 0.814 0.451 16.387 1.00 96.88 80 GLU A O 1
ATOM 621 N N . ALA A 1 81 ? -0.940 -0.949 16.463 1.00 97.25 81 ALA A N 1
ATOM 622 C CA . ALA A 1 81 ? -0.602 -1.655 15.229 1.00 97.25 81 ALA A CA 1
ATOM 623 C C . ALA A 1 81 ? -0.698 -0.731 14.004 1.00 97.25 81 ALA A C 1
ATOM 625 O O . ALA A 1 81 ? 0.198 -0.727 13.159 1.00 97.25 81 ALA A O 1
ATOM 626 N N . ILE A 1 82 ? -1.740 0.103 13.940 1.00 98.12 82 ILE A N 1
ATOM 627 C CA . ILE A 1 82 ? -1.944 1.053 12.841 1.00 98.12 82 ILE A CA 1
ATOM 628 C C . ILE A 1 82 ? -0.834 2.111 12.821 1.00 98.12 82 ILE A C 1
ATOM 630 O O . ILE A 1 82 ? -0.261 2.386 11.768 1.00 98.12 82 ILE A O 1
ATOM 634 N N . GLU A 1 83 ? -0.481 2.680 13.975 1.00 97.69 83 GLU A N 1
ATOM 635 C CA . GLU A 1 83 ? 0.601 3.665 14.078 1.00 97.69 83 GLU A CA 1
ATOM 636 C C . GLU A 1 83 ? 1.970 3.044 13.769 1.00 97.69 83 GLU A C 1
ATOM 638 O O . GLU A 1 83 ? 2.801 3.684 13.118 1.00 97.69 83 GLU A O 1
ATOM 643 N N . ARG A 1 84 ? 2.201 1.775 14.138 1.00 97.56 84 ARG A N 1
ATOM 644 C CA . ARG A 1 84 ? 3.405 1.036 13.726 1.00 97.56 84 ARG A CA 1
ATOM 645 C C . ARG A 1 84 ? 3.502 0.954 12.204 1.00 97.56 84 ARG A C 1
ATOM 647 O O . ARG A 1 84 ? 4.536 1.333 11.654 1.00 97.56 84 ARG A O 1
ATOM 654 N N . VAL A 1 85 ? 2.445 0.497 11.529 1.00 97.69 85 VAL A N 1
ATOM 655 C CA . VAL A 1 85 ? 2.411 0.397 10.060 1.00 97.69 85 VAL A CA 1
ATOM 656 C C . VAL A 1 85 ? 2.583 1.769 9.410 1.00 97.69 85 VAL A C 1
ATOM 658 O O . VAL A 1 85 ? 3.368 1.911 8.473 1.00 97.69 85 VAL A O 1
ATOM 661 N N . ARG A 1 86 ? 1.932 2.805 9.947 1.00 96.69 86 ARG A N 1
ATOM 662 C CA . ARG A 1 86 ? 2.086 4.187 9.479 1.00 96.69 86 ARG A CA 1
ATOM 663 C C . ARG A 1 86 ? 3.533 4.674 9.561 1.00 96.69 86 ARG A C 1
ATOM 665 O O . ARG A 1 86 ? 4.008 5.307 8.624 1.00 96.69 86 ARG A O 1
ATOM 672 N N . CYS A 1 87 ? 4.223 4.400 10.667 1.00 96.00 87 CYS A N 1
ATOM 673 C CA . CYS A 1 87 ? 5.607 4.831 10.870 1.00 96.00 87 CYS A CA 1
ATOM 674 C C . CYS A 1 87 ? 6.603 4.044 10.012 1.00 96.00 87 CYS A C 1
ATOM 676 O O . CYS A 1 87 ? 7.590 4.606 9.543 1.00 96.00 87 CYS A O 1
ATOM 678 N N . GLN A 1 88 ? 6.372 2.741 9.848 1.00 95.56 88 GLN A N 1
ATOM 679 C CA . GLN A 1 88 ? 7.294 1.836 9.161 1.00 95.56 88 GLN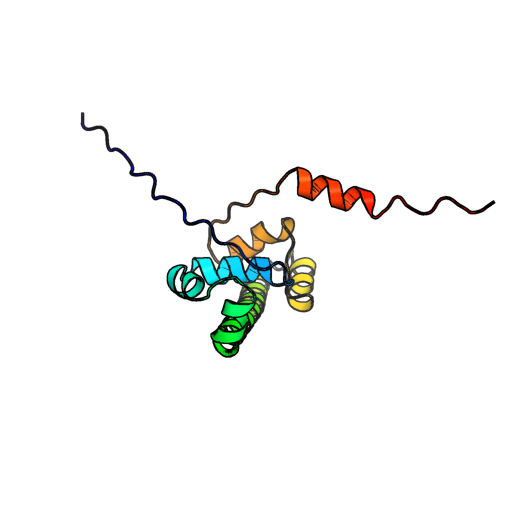 A CA 1
ATOM 680 C C . GLN A 1 88 ? 7.045 1.748 7.650 1.00 95.56 88 GLN A C 1
ATOM 682 O O . GLN A 1 88 ? 7.907 1.272 6.917 1.00 95.56 88 GLN A O 1
ATOM 687 N N . GLU A 1 89 ? 5.879 2.198 7.185 1.00 95.56 89 GLU A N 1
ATOM 688 C CA . GLU A 1 89 ? 5.395 2.086 5.805 1.00 95.56 89 GLU A CA 1
ATOM 689 C C . GLU A 1 89 ? 5.235 0.641 5.299 1.00 95.56 89 GLU A C 1
ATOM 691 O O . GLU A 1 89 ? 4.953 0.442 4.123 1.00 95.56 89 GLU A O 1
ATOM 696 N N . PHE A 1 90 ? 5.338 -0.377 6.156 1.00 94.88 90 PHE A N 1
ATOM 697 C CA . PHE A 1 90 ? 5.098 -1.779 5.806 1.00 94.88 90 PHE A CA 1
ATOM 698 C C . PHE A 1 90 ? 4.175 -2.446 6.823 1.00 94.88 90 PHE A C 1
ATOM 700 O O . PHE A 1 90 ? 4.048 -1.985 7.957 1.00 94.88 90 PHE A O 1
ATOM 707 N N . PHE A 1 91 ? 3.537 -3.540 6.413 1.00 94.81 91 PHE A N 1
ATOM 708 C CA . PHE A 1 91 ? 2.624 -4.305 7.253 1.00 94.81 91 PHE A CA 1
ATOM 709 C C . PHE A 1 91 ? 2.964 -5.795 7.252 1.00 94.81 91 PHE A C 1
ATOM 711 O O . PHE A 1 91 ? 3.551 -6.324 6.306 1.00 94.81 91 PHE A O 1
ATOM 718 N N . GLU A 1 92 ? 2.587 -6.459 8.335 1.00 91.88 92 GLU A N 1
ATOM 719 C CA . GLU A 1 92 ? 2.705 -7.895 8.532 1.00 91.88 92 GLU A CA 1
ATOM 720 C C . GLU A 1 92 ? 1.392 -8.600 8.169 1.00 91.88 92 GLU A C 1
ATOM 722 O O . GLU A 1 92 ? 0.355 -7.980 7.935 1.00 91.88 92 GLU A O 1
ATOM 727 N N . MET A 1 93 ? 1.414 -9.932 8.123 1.00 89.94 93 MET A N 1
ATOM 728 C CA . MET A 1 93 ? 0.227 -10.723 7.778 1.00 89.94 93 MET A CA 1
ATOM 729 C C . MET A 1 93 ? -0.936 -10.513 8.757 1.00 89.94 93 MET A C 1
ATOM 731 O O . MET A 1 93 ? -2.094 -10.594 8.354 1.00 89.94 93 MET A O 1
ATOM 735 N N . GLU A 1 94 ? -0.631 -10.224 10.021 1.00 92.00 94 GLU A N 1
ATOM 736 C CA . GLU A 1 94 ? -1.617 -9.958 11.074 1.00 92.00 94 GLU A CA 1
ATOM 737 C C . GLU A 1 94 ? -2.388 -8.652 10.828 1.00 92.00 94 GLU A C 1
ATOM 739 O O . GLU A 1 94 ? -3.556 -8.539 11.202 1.00 92.00 94 GLU A O 1
ATOM 744 N N . ASP A 1 95 ? -1.783 -7.700 10.112 1.00 95.12 95 ASP A N 1
ATOM 745 C CA . ASP A 1 95 ? -2.406 -6.413 9.804 1.00 95.12 95 ASP A CA 1
ATOM 746 C C . ASP A 1 95 ? -3.435 -6.492 8.672 1.00 95.12 95 ASP A C 1
ATOM 748 O O . ASP A 1 95 ? -4.291 -5.616 8.523 1.00 95.12 95 ASP A O 1
ATOM 752 N N . LEU A 1 96 ? -3.374 -7.547 7.852 1.00 94.94 96 LEU A N 1
ATOM 753 C CA . LEU A 1 96 ? -4.211 -7.672 6.659 1.00 94.94 96 LEU A CA 1
ATOM 754 C C . LEU A 1 96 ? -5.703 -7.604 6.974 1.00 94.94 96 LEU A C 1
ATOM 756 O O . LEU A 1 96 ? -6.466 -7.111 6.147 1.00 94.94 96 LEU A O 1
ATOM 760 N N . ALA A 1 97 ? -6.124 -8.087 8.145 1.00 94.00 97 ALA A N 1
ATOM 761 C CA . ALA A 1 97 ? -7.527 -8.084 8.534 1.00 94.00 97 ALA A CA 1
ATOM 762 C C . ALA A 1 97 ? -8.081 -6.655 8.650 1.00 94.00 97 ALA A C 1
ATOM 764 O O . ALA A 1 97 ? -9.109 -6.345 8.047 1.00 94.00 97 ALA A O 1
ATOM 765 N N . TRP A 1 98 ? -7.387 -5.771 9.375 1.00 95.94 98 TRP A N 1
ATOM 766 C CA . TRP A 1 98 ? -7.836 -4.389 9.552 1.00 95.94 98 TRP A CA 1
ATOM 767 C C . TRP A 1 98 ? -7.566 -3.531 8.315 1.00 95.94 98 TRP A C 1
ATOM 769 O O . TRP A 1 98 ? -8.358 -2.643 8.012 1.00 95.94 98 TRP A O 1
ATOM 779 N N . ILE A 1 99 ? -6.506 -3.821 7.552 1.00 96.88 99 ILE A N 1
ATOM 780 C CA . ILE A 1 99 ? -6.240 -3.166 6.263 1.00 96.88 99 ILE A CA 1
ATOM 781 C C . ILE A 1 99 ? -7.369 -3.467 5.272 1.00 96.88 99 ILE A C 1
ATOM 783 O O . ILE A 1 99 ? -7.883 -2.560 4.615 1.00 96.88 99 ILE A O 1
ATOM 787 N N . ALA A 1 100 ? -7.780 -4.735 5.172 1.00 95.88 100 ALA A N 1
ATOM 788 C CA . ALA A 1 100 ? -8.870 -5.157 4.301 1.00 95.88 100 ALA A CA 1
ATOM 789 C C . ALA A 1 100 ? -10.201 -4.505 4.703 1.00 95.88 100 ALA A C 1
ATOM 791 O O . ALA A 1 100 ? -10.931 -4.032 3.831 1.00 95.88 100 ALA A O 1
ATOM 792 N N . ASP A 1 101 ? -10.483 -4.414 6.007 1.00 95.06 101 ASP A N 1
ATOM 793 C CA . ASP A 1 101 ? -11.656 -3.705 6.523 1.00 95.06 101 ASP A CA 1
ATOM 794 C C . ASP A 1 101 ? -11.608 -2.196 6.221 1.00 95.06 101 ASP A C 1
ATOM 796 O O . ASP A 1 101 ? -12.565 -1.637 5.682 1.00 95.06 101 ASP A O 1
ATOM 800 N N . ALA A 1 102 ? -10.482 -1.522 6.470 1.00 96.56 102 ALA A N 1
ATOM 801 C CA . ALA A 1 102 ? -10.324 -0.098 6.171 1.00 96.56 102 ALA A CA 1
ATOM 802 C C . ALA A 1 102 ? -10.576 0.197 4.681 1.00 96.56 102 ALA A C 1
ATOM 804 O O . ALA A 1 102 ? -11.345 1.101 4.338 1.00 96.56 102 ALA A O 1
ATOM 805 N N . LEU A 1 103 ? -10.011 -0.632 3.801 1.00 95.56 103 LEU A N 1
ATOM 806 C CA . LEU A 1 103 ? -10.143 -0.518 2.349 1.00 95.56 103 LEU A CA 1
ATOM 807 C C . LEU A 1 103 ? -11.454 -1.086 1.785 1.00 95.56 103 LEU A C 1
ATOM 809 O O . LEU A 1 103 ? -11.730 -0.874 0.606 1.00 95.56 103 LEU A O 1
ATOM 813 N N . GLN A 1 104 ? -12.259 -1.777 2.599 1.00 94.88 104 GLN A N 1
ATOM 814 C CA . GLN A 1 104 ? -13.488 -2.465 2.178 1.00 94.88 104 GLN A CA 1
ATOM 815 C C . GLN A 1 104 ? -13.247 -3.443 1.014 1.00 94.88 104 GLN A C 1
ATOM 817 O O . GLN A 1 104 ? -14.012 -3.507 0.051 1.00 94.88 104 GLN A O 1
ATOM 822 N N . ILE A 1 105 ? -12.164 -4.216 1.105 1.00 94.12 105 ILE A N 1
ATOM 823 C CA . ILE A 1 105 ? -11.780 -5.233 0.118 1.00 94.12 105 ILE A CA 1
ATOM 824 C C . ILE A 1 105 ? -11.692 -6.614 0.765 1.00 94.12 105 ILE A C 1
ATOM 826 O O . ILE A 1 105 ? -11.563 -6.756 1.976 1.00 94.12 105 ILE A O 1
ATOM 830 N N . SER A 1 106 ? -11.723 -7.661 -0.056 1.00 93.19 106 SER A N 1
ATOM 831 C CA . SER A 1 106 ? -11.427 -9.026 0.385 1.00 93.19 106 SER A CA 1
ATOM 832 C C . SER A 1 106 ? -10.016 -9.414 -0.036 1.00 93.19 106 SER A C 1
ATOM 834 O O . SER A 1 106 ? -9.734 -9.511 -1.229 1.00 93.19 106 SER A O 1
ATOM 836 N N . VAL A 1 107 ? -9.145 -9.677 0.938 1.00 91.25 107 VAL A N 1
ATOM 837 C CA . VAL A 1 107 ? -7.775 -10.146 0.696 1.00 91.25 107 VAL A CA 1
ATOM 838 C C . VAL A 1 107 ? -7.660 -11.610 1.101 1.00 91.25 107 VAL A C 1
ATOM 840 O O . VAL A 1 107 ? -8.108 -12.014 2.172 1.00 91.25 107 VAL A O 1
ATOM 843 N N . ARG A 1 108 ? -7.042 -12.416 0.236 1.00 89.88 108 ARG A N 1
ATOM 844 C CA . ARG A 1 108 ? -6.579 -13.764 0.571 1.00 89.88 108 ARG A CA 1
ATOM 845 C C . ARG A 1 108 ? -5.072 -13.778 0.433 1.00 89.88 108 ARG A C 1
ATOM 847 O O . ARG A 1 108 ? -4.555 -13.404 -0.615 1.00 89.88 108 ARG A O 1
ATOM 854 N N . ALA A 1 109 ? -4.393 -14.217 1.479 1.00 87.25 109 ALA A N 1
ATOM 855 C CA . ALA A 1 109 ? -2.948 -14.307 1.496 1.00 87.25 109 ALA A CA 1
ATOM 856 C C . ALA A 1 109 ? -2.525 -15.683 2.010 1.00 87.25 109 ALA A C 1
ATOM 858 O O . ALA A 1 109 ? -3.152 -16.257 2.899 1.00 87.25 109 ALA A O 1
ATOM 859 N N . SER A 1 110 ? -1.464 -16.211 1.415 1.00 87.19 110 SER A N 1
ATOM 860 C CA . SER A 1 110 ? -0.829 -17.468 1.794 1.00 87.19 110 SER A CA 1
ATOM 861 C C . SER A 1 110 ? 0.675 -17.263 1.775 1.00 87.19 110 SER A C 1
ATOM 863 O O . SER A 1 110 ? 1.195 -16.624 0.861 1.00 87.19 110 SER A O 1
ATOM 865 N N . CYS A 1 111 ? 1.369 -17.828 2.752 1.00 83.38 111 CYS A N 1
ATOM 866 C CA . CYS A 1 111 ? 2.823 -17.806 2.800 1.00 83.38 111 CYS A CA 1
ATOM 867 C C . CYS A 1 111 ? 3.367 -19.149 2.320 1.00 83.38 111 CYS A C 1
ATOM 869 O O . CYS A 1 111 ? 2.831 -20.201 2.675 1.00 83.38 111 CYS A O 1
ATOM 871 N N . ASP A 1 112 ? 4.443 -19.109 1.541 1.00 84.75 112 ASP A N 1
ATOM 872 C CA . ASP A 1 112 ? 5.187 -20.314 1.197 1.00 84.75 112 ASP A CA 1
ATOM 873 C C . ASP A 1 112 ? 5.785 -20.935 2.482 1.00 84.75 112 ASP A C 1
ATOM 875 O O . ASP A 1 112 ? 6.448 -20.220 3.247 1.00 84.75 112 ASP A O 1
ATOM 879 N N . PRO A 1 113 ? 5.577 -22.238 2.754 1.00 82.12 113 PRO A N 1
ATOM 880 C CA . PRO A 1 113 ? 6.159 -22.909 3.915 1.00 82.12 113 PRO A CA 1
ATOM 881 C C . PRO A 1 113 ? 7.687 -22.789 4.019 1.00 82.12 113 PRO A C 1
ATOM 883 O O . PRO A 1 113 ? 8.219 -22.776 5.130 1.00 82.12 113 PRO A O 1
ATOM 886 N N . GLU A 1 114 ? 8.414 -22.688 2.904 1.00 81.81 114 GLU A N 1
ATOM 887 C CA . GLU A 1 114 ? 9.868 -22.488 2.914 1.00 81.81 114 GLU A CA 1
ATOM 888 C C . GLU A 1 114 ? 10.261 -21.094 3.418 1.00 81.81 114 GLU A C 1
ATOM 890 O O . GLU A 1 114 ? 11.307 -20.933 4.056 1.00 81.81 114 GLU A O 1
ATOM 895 N N . ALA A 1 115 ? 9.418 -20.082 3.184 1.00 73.19 115 ALA A N 1
ATOM 896 C CA . ALA A 1 115 ? 9.647 -18.732 3.691 1.00 73.19 115 ALA A CA 1
ATOM 897 C C . ALA A 1 115 ? 9.555 -18.688 5.226 1.00 73.19 115 ALA A C 1
ATOM 899 O O . ALA A 1 115 ? 10.352 -18.003 5.870 1.00 73.19 115 ALA A O 1
ATOM 900 N N . LEU A 1 116 ? 8.663 -19.490 5.820 1.00 68.88 116 LEU A N 1
ATOM 901 C CA . LEU A 1 116 ? 8.511 -19.599 7.277 1.00 68.88 116 LEU A CA 1
ATOM 902 C C . LEU A 1 116 ? 9.748 -20.215 7.956 1.00 68.88 116 LEU A C 1
ATOM 904 O O . LEU A 1 116 ? 10.090 -19.846 9.077 1.00 68.88 116 LEU A O 1
ATOM 908 N N . GLN A 1 117 ? 10.472 -21.108 7.274 1.00 68.69 117 GLN A N 1
ATOM 909 C CA . GLN A 1 117 ? 11.627 -21.814 7.848 1.00 68.69 117 GLN A CA 1
ATOM 910 C C . GLN A 1 117 ? 12.891 -20.947 7.973 1.00 68.69 117 GLN A C 1
ATOM 912 O O . GLN A 1 117 ? 13.773 -21.251 8.781 1.00 68.69 117 GLN A O 1
ATOM 917 N N . LYS A 1 118 ? 13.010 -19.870 7.185 1.00 54.66 118 LYS A N 1
ATOM 918 C CA . LYS A 1 118 ? 14.200 -18.998 7.190 1.00 54.66 118 LYS A CA 1
ATOM 919 C C . LYS A 1 118 ? 14.228 -18.029 8.374 1.00 54.66 118 LYS A C 1
ATOM 921 O O . LYS A 1 118 ? 15.314 -17.689 8.836 1.00 54.66 118 LYS A O 1
ATOM 926 N N . VAL A 1 119 ? 13.069 -17.647 8.912 1.00 54.50 119 VAL A N 1
ATOM 927 C CA . VAL A 1 119 ? 12.969 -16.718 10.054 1.00 54.50 119 VAL A CA 1
ATOM 928 C C . VAL A 1 119 ? 13.493 -17.361 11.348 1.00 54.50 119 VAL A C 1
ATOM 930 O O . VAL A 1 119 ? 14.160 -16.704 12.142 1.00 54.50 119 VAL A O 1
ATOM 933 N N . SER A 1 120 ? 13.311 -18.674 11.527 1.00 46.59 120 SER A N 1
ATOM 934 C CA . SER A 1 120 ? 13.746 -19.392 12.737 1.00 46.59 120 SER A CA 1
ATOM 935 C C . SER A 1 120 ? 15.260 -19.613 12.853 1.00 46.59 120 SER A C 1
ATOM 937 O O . SER A 1 120 ? 15.733 -19.991 13.921 1.00 46.59 120 SER A O 1
ATOM 939 N N . ARG A 1 121 ? 16.040 -19.399 11.784 1.00 46.75 121 ARG A N 1
ATOM 940 C CA . ARG A 1 121 ? 17.496 -19.654 11.789 1.00 46.75 121 ARG A CA 1
ATOM 941 C C . ARG A 1 121 ? 18.345 -18.438 12.158 1.00 46.75 121 ARG A C 1
ATOM 943 O O . ARG A 1 121 ? 19.511 -18.609 12.485 1.00 46.75 121 ARG A O 1
ATOM 950 N N . VAL A 1 122 ? 17.775 -17.233 12.171 1.00 49.53 122 VAL A N 1
ATOM 951 C CA . VAL A 1 122 ? 18.518 -15.995 12.483 1.00 49.53 122 VAL A CA 1
ATOM 952 C C . VAL A 1 122 ? 18.715 -15.794 14.001 1.00 49.53 122 VAL A C 1
ATOM 954 O O . VAL A 1 122 ? 19.542 -14.991 14.415 1.00 49.53 122 VAL A O 1
ATOM 957 N N . GLY A 1 123 ? 18.024 -16.565 14.851 1.00 47.22 123 GLY A N 1
ATOM 958 C CA . GLY A 1 123 ? 18.140 -16.487 16.316 1.00 47.22 123 GLY A CA 1
ATOM 959 C C . GLY A 1 123 ? 19.074 -17.509 16.982 1.00 47.22 123 GLY A C 1
ATOM 960 O O . GLY A 1 123 ? 19.134 -17.534 18.208 1.00 47.22 123 GLY A O 1
ATOM 961 N N . ALA A 1 124 ? 19.763 -18.372 16.225 1.00 48.78 124 ALA A N 1
ATOM 962 C CA . ALA A 1 124 ? 20.425 -19.566 16.774 1.00 48.78 124 ALA A CA 1
ATOM 963 C C . ALA A 1 124 ? 21.945 -19.658 16.530 1.00 48.78 124 ALA A C 1
ATOM 965 O O . ALA A 1 124 ? 22.508 -20.743 16.653 1.00 48.78 124 ALA A O 1
ATOM 966 N N . GLU A 1 125 ? 22.635 -18.557 16.219 1.00 47.16 125 GLU A N 1
ATOM 967 C CA . GLU A 1 125 ? 24.094 -18.576 16.033 1.00 47.16 125 GLU A CA 1
ATOM 968 C C . GLU A 1 125 ? 24.801 -17.535 16.908 1.00 47.16 125 GLU A C 1
ATOM 970 O O . GLU A 1 125 ? 25.107 -16.427 16.483 1.00 47.16 125 GLU A O 1
ATOM 975 N N . ASN A 1 126 ? 25.067 -17.923 18.157 1.00 45.22 126 ASN A N 1
ATOM 976 C CA . ASN A 1 126 ? 26.319 -17.621 18.859 1.00 45.22 126 ASN A CA 1
ATOM 977 C C . ASN A 1 126 ? 26.462 -18.585 20.053 1.00 45.22 126 ASN A C 1
ATOM 979 O O . ASN A 1 126 ? 25.894 -18.322 21.115 1.00 45.22 126 ASN A O 1
ATOM 983 N N . PRO A 1 127 ? 27.188 -19.711 19.920 1.00 52.69 127 PRO A N 1
ATOM 984 C CA . PRO A 1 127 ? 27.617 -20.459 21.094 1.00 52.69 127 PRO A CA 1
ATOM 985 C C . PRO A 1 127 ? 28.647 -19.630 21.890 1.00 52.69 127 PRO A C 1
ATOM 987 O O . PRO A 1 127 ? 29.441 -18.899 21.286 1.00 52.69 127 PRO A O 1
ATOM 990 N N . PRO A 1 128 ? 28.647 -19.708 23.235 1.00 49.12 128 PRO A N 1
ATOM 991 C CA . PRO A 1 128 ? 29.621 -19.002 24.058 1.00 49.12 128 PRO A CA 1
ATOM 992 C C . PRO A 1 128 ? 31.030 -19.500 23.723 1.00 49.12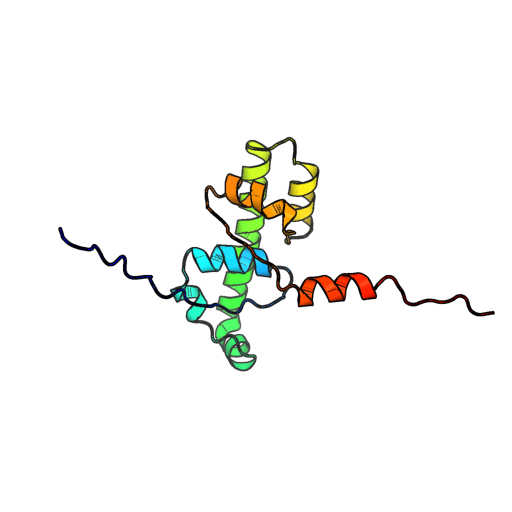 128 PRO A C 1
ATOM 994 O O . PRO A 1 128 ? 31.265 -20.702 23.615 1.00 49.12 128 PRO A O 1
ATOM 997 N N . ARG A 1 129 ? 31.965 -18.563 23.533 1.00 54.69 129 ARG A N 1
ATOM 998 C CA . ARG A 1 129 ? 33.392 -18.884 23.466 1.00 54.69 129 ARG A CA 1
ATOM 999 C C . ARG A 1 129 ? 33.856 -19.241 24.877 1.00 54.69 129 ARG A C 1
ATOM 1001 O O . ARG A 1 129 ? 33.765 -18.388 25.759 1.00 54.69 129 ARG A O 1
ATOM 1008 N N . GLU A 1 130 ? 34.297 -20.482 25.060 1.00 59.06 130 GLU A N 1
ATOM 1009 C CA . GLU A 1 130 ? 35.121 -20.905 26.202 1.00 59.06 130 GLU A CA 1
ATOM 1010 C C . GLU A 1 130 ? 36.544 -20.340 26.092 1.00 59.06 130 GLU A C 1
ATOM 1012 O O . GLU A 1 130 ? 37.047 -20.207 24.948 1.00 59.06 130 GLU A O 1
#

pLDDT: mean 84.29, std 17.13, range [39.97, 98.19]

Secondary structure (DSSP, 8-state):
--------PPPPPPPPP-SS-HHHHHHHHTT-HHHHHTS--SHHHHHH-HHHHHHHHHHHHHHHHHHHHHHHHH-GGGHHHHHHHHHHS---GGGHHHHHHHHT--------HHHHHHHTTTT---PPP-

Radius of gyration: 18.95 Å; chains: 1; bounding box: 66×36×45 Å